Protein AF-A0A7L3G665-F1 (afdb_monomer)

Secondary structure (DSSP, 8-state):
--GGGS-BHHHHHHHHHHTT--HHHHHHHHHHHTT-EE--EETTEEPPPEE-SB---TT-THHHHHHHHHHHGGG-

Nearest PDB structures (foldseek):
  8gh6-assembly1_A  TM=7.635E-01  e=1.491E-03  Bombyx mori
  8ibz-assembly1_C  TM=7.461E-01  e=2.678E-03  Bombyx mori
  8ibx-assembly1_C  TM=7.658E-01  e=1.195E-02  Bombyx mori
  8c8j-assembly1_A  TM=8.051E-01  e=6.077E-02  Homo sapiens
  8sxu-assembly1_A  TM=7.987E-01  e=8.978E-02  Homo sapiens

Foldseek 3Di:
DQLQLAAALVLLLVLCVVVVDDPVVSVVSSVQQPDDWDWDADPNDIDDIDGRRGGDDPPDPCSVVSSCSSCVVVVD

Radius of gyration: 14.24 Å; Cα contacts (8 Å, |Δi|>4): 69; chains: 1; bounding box: 39×22×39 Å

Organism: NCBI:txid317792

InterPro domains:
  IPR000477 Reverse transcriptase domain [PF00078] (1-75)
  IPR000477 Reverse transcriptase domain [PS50878] (1-76)

pLDDT: mean 83.06, std 10.97, range [44.75, 96.62]

Solvent-accessible surface area (backbone atoms only — not comparable to full-atom values): 4682 Å² total; per-residue (Å²): 135,69,67,55,52,66,42,42,54,67,62,44,52,52,50,43,50,74,73,65,57,52,70,69,60,51,51,50,53,50,60,69,57,49,93,44,67,46,64,55,74,58,97,86,45,67,55,70,79,38,76,51,70,41,48,49,62,87,91,43,87,59,31,64,56,55,48,48,63,59,51,66,65,73,81,111

Mean predicted aligned error: 6.28 Å

Sequence (76 aa):
SKAFDTVSHSILLEKLVGHGLDKCTLCWVKNWLDGQAQRVVVNGAKSSWQPVTSRVPQSSVLGPVLFNTFINDLDE

Structure (mmCIF, N/CA/C/O backbone):
data_AF-A0A7L3G665-F1
#
_entry.id   AF-A0A7L3G665-F1
#
loop_
_atom_site.group_PDB
_atom_site.id
_atom_site.type_symbol
_atom_site.label_atom_id
_atom_site.label_alt_id
_atom_site.label_comp_id
_atom_site.label_asym_id
_atom_site.label_entity_id
_atom_site.label_seq_id
_atom_site.pdbx_PDB_ins_code
_atom_site.Cartn_x
_atom_site.Cartn_y
_atom_site.Cartn_z
_atom_site.occupancy
_atom_site.B_iso_or_equiv
_atom_site.auth_seq_id
_atom_site.auth_comp_id
_atom_site.auth_asym_id
_atom_site.auth_atom_id
_atom_site.pdbx_PDB_model_num
ATOM 1 N N . SER A 1 1 ? 0.135 -16.288 10.300 1.00 51.03 1 SER A N 1
ATOM 2 C CA . SER A 1 1 ? 1.115 -15.242 9.946 1.00 51.03 1 SER A CA 1
ATOM 3 C C . SER A 1 1 ? 0.372 -14.063 9.327 1.00 51.03 1 SER A C 1
ATOM 5 O O . SER A 1 1 ? -0.520 -14.310 8.526 1.00 51.03 1 SER A O 1
ATOM 7 N N . LYS A 1 2 ? 0.659 -12.815 9.726 1.00 68.44 2 LYS A N 1
ATOM 8 C CA . LYS A 1 2 ? 0.002 -11.580 9.231 1.00 68.44 2 LYS A CA 1
ATOM 9 C C . LYS A 1 2 ? 0.852 -10.878 8.157 1.00 68.44 2 LYS A C 1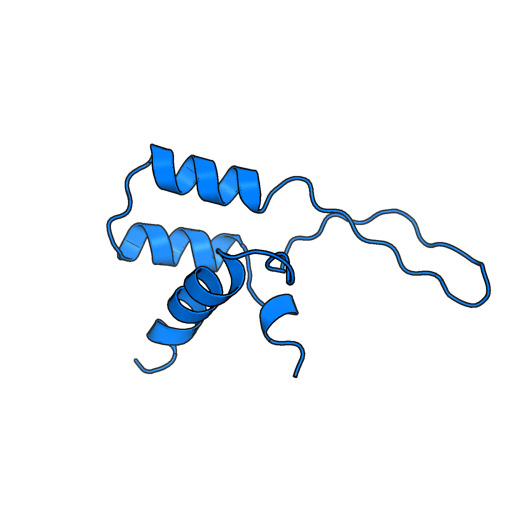
ATOM 11 O O . LYS A 1 2 ? 0.989 -9.665 8.161 1.00 68.44 2 LYS A O 1
ATOM 16 N N . ALA A 1 3 ? 1.469 -11.643 7.258 1.00 66.56 3 ALA A N 1
ATOM 17 C CA . ALA A 1 3 ? 2.498 -11.120 6.357 1.00 66.56 3 ALA A CA 1
ATOM 18 C C . ALA A 1 3 ? 1.977 -10.052 5.370 1.00 66.56 3 ALA A C 1
ATOM 20 O O . ALA A 1 3 ? 2.672 -9.080 5.084 1.00 66.56 3 ALA A O 1
ATOM 21 N N . PHE A 1 4 ? 0.721 -10.173 4.926 1.00 67.75 4 PHE A N 1
ATOM 22 C CA . PHE A 1 4 ? 0.058 -9.160 4.097 1.00 67.75 4 PHE A CA 1
ATOM 23 C C . PHE A 1 4 ? -0.237 -7.858 4.852 1.00 67.75 4 PHE A C 1
ATOM 25 O O . PHE A 1 4 ? -0.447 -6.832 4.209 1.00 67.75 4 PHE A O 1
ATOM 32 N N . ASP A 1 5 ? -0.221 -7.880 6.192 1.00 73.12 5 ASP A N 1
ATOM 33 C CA . ASP A 1 5 ? -0.466 -6.696 7.020 1.00 73.12 5 ASP A CA 1
ATOM 34 C C . ASP A 1 5 ? 0.761 -5.791 7.164 1.00 73.12 5 ASP A C 1
ATOM 36 O O . ASP A 1 5 ? 0.646 -4.608 7.487 1.00 73.12 5 ASP A O 1
ATOM 40 N N . THR A 1 6 ? 1.939 -6.359 6.921 1.00 76.75 6 THR A N 1
ATOM 41 C CA . THR A 1 6 ? 3.248 -5.737 7.146 1.00 76.75 6 THR A CA 1
ATOM 42 C C . THR A 1 6 ? 3.886 -5.153 5.889 1.00 76.75 6 THR A C 1
ATOM 44 O O . THR A 1 6 ? 4.961 -4.567 5.973 1.00 76.75 6 THR A O 1
ATOM 47 N N . VAL A 1 7 ? 3.245 -5.281 4.725 1.00 81.38 7 VAL A N 1
ATOM 48 C CA . VAL A 1 7 ? 3.768 -4.725 3.470 1.00 81.38 7 VAL A CA 1
ATOM 49 C C . VAL A 1 7 ? 3.643 -3.201 3.500 1.00 81.38 7 VAL A C 1
ATOM 51 O O . VAL A 1 7 ? 2.543 -2.656 3.386 1.00 81.38 7 VAL A O 1
ATOM 54 N N . SER A 1 8 ? 4.776 -2.517 3.669 1.00 84.94 8 SER A N 1
ATOM 55 C CA . SER A 1 8 ? 4.866 -1.056 3.576 1.00 84.94 8 SER A CA 1
ATOM 56 C C . SER A 1 8 ? 4.649 -0.603 2.134 1.00 84.94 8 SER A C 1
ATOM 58 O O . SER A 1 8 ? 5.319 -1.092 1.221 1.00 84.94 8 SER A O 1
ATOM 60 N N . HIS A 1 9 ? 3.736 0.350 1.927 1.00 88.12 9 HIS A N 1
ATOM 61 C CA . HIS A 1 9 ? 3.416 0.863 0.591 1.00 88.12 9 HIS A CA 1
ATOM 62 C C . HIS A 1 9 ? 4.612 1.552 -0.070 1.00 88.12 9 HIS A C 1
ATOM 64 O O . HIS A 1 9 ? 4.846 1.346 -1.256 1.00 88.12 9 HIS A O 1
ATOM 70 N N . SER A 1 10 ? 5.398 2.321 0.690 1.00 86.38 10 SER A N 1
ATOM 71 C CA . SER A 1 10 ? 6.564 3.035 0.154 1.00 86.38 10 SER A CA 1
ATOM 72 C C . SER A 1 10 ? 7.642 2.073 -0.343 1.00 86.38 10 SER A C 1
ATOM 74 O O . SER A 1 10 ? 8.086 2.198 -1.477 1.00 86.38 10 SER A O 1
ATOM 76 N N . ILE A 1 11 ? 7.986 1.063 0.466 1.00 87.69 11 ILE A N 1
ATOM 77 C CA . ILE A 1 11 ? 9.004 0.060 0.110 1.00 87.69 11 ILE A CA 1
ATOM 78 C C . ILE A 1 11 ? 8.547 -0.749 -1.110 1.00 87.69 11 ILE A C 1
ATOM 80 O O . ILE A 1 11 ? 9.331 -1.012 -2.016 1.00 87.69 11 ILE A O 1
ATOM 84 N N . LEU A 1 12 ? 7.266 -1.126 -1.165 1.00 88.06 12 LEU A N 1
ATOM 85 C CA . LEU A 1 12 ? 6.709 -1.829 -2.318 1.00 88.06 12 LEU A CA 1
ATOM 86 C C . LEU A 1 12 ? 6.819 -0.992 -3.604 1.00 88.06 12 LEU A C 1
ATOM 88 O O . LEU A 1 12 ? 7.212 -1.520 -4.640 1.00 88.06 12 LEU A O 1
ATOM 92 N N . LEU A 1 13 ? 6.505 0.305 -3.546 1.00 89.31 13 LEU A N 1
ATOM 93 C CA . LEU A 1 13 ? 6.624 1.200 -4.700 1.00 89.31 13 LEU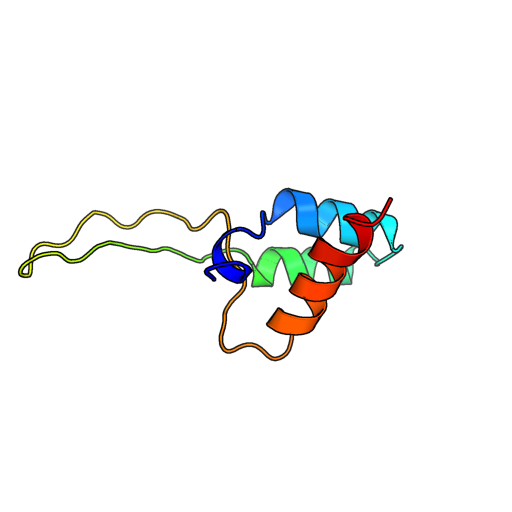 A CA 1
ATOM 94 C C . LEU A 1 13 ? 8.082 1.392 -5.141 1.00 89.31 13 LEU A C 1
ATOM 96 O O . LEU A 1 13 ? 8.343 1.393 -6.340 1.00 89.31 13 LEU A O 1
ATOM 100 N N . GLU A 1 14 ? 9.028 1.507 -4.207 1.00 90.00 14 GLU A N 1
ATOM 101 C CA . GLU A 1 14 ? 10.463 1.590 -4.521 1.00 90.00 14 GLU A CA 1
ATOM 102 C C . GLU A 1 14 ? 10.966 0.331 -5.236 1.00 90.00 14 GLU A C 1
ATOM 104 O O . GLU A 1 14 ? 11.658 0.430 -6.250 1.00 90.00 14 GLU A O 1
ATOM 109 N N . LYS A 1 15 ? 10.548 -0.856 -4.787 1.00 88.19 15 LYS A N 1
ATOM 110 C CA . LYS A 1 15 ? 10.885 -2.124 -5.454 1.00 88.19 15 LYS A CA 1
ATOM 111 C C . LYS A 1 15 ? 10.306 -2.214 -6.859 1.00 88.19 15 LYS A C 1
ATOM 113 O O . LYS A 1 15 ? 10.988 -2.611 -7.799 1.00 88.19 15 LYS A O 1
ATOM 118 N N . LEU A 1 16 ? 9.057 -1.788 -7.036 1.00 89.56 16 LEU A N 1
ATOM 119 C CA . LEU A 1 16 ? 8.421 -1.732 -8.354 1.00 89.56 16 LEU A CA 1
ATOM 120 C C . LEU A 1 16 ? 9.160 -0.774 -9.308 1.00 89.56 16 LEU A C 1
ATOM 122 O O . LEU A 1 16 ? 9.279 -1.069 -10.496 1.00 89.56 16 LEU A O 1
ATOM 126 N N . VAL A 1 17 ? 9.707 0.336 -8.802 1.00 91.12 17 VAL A N 1
ATOM 127 C CA . VAL A 1 17 ? 10.605 1.206 -9.583 1.00 91.12 17 VAL A CA 1
ATOM 128 C C . VAL A 1 17 ? 11.885 0.457 -9.969 1.00 91.12 17 VAL A C 1
ATOM 130 O O . VAL A 1 17 ? 12.282 0.513 -11.132 1.00 91.12 17 VAL A O 1
ATOM 133 N N . GLY A 1 18 ? 12.499 -0.277 -9.035 1.00 88.00 18 GLY A N 1
ATOM 134 C CA . GLY A 1 18 ? 13.691 -1.101 -9.286 1.00 88.00 18 GLY A CA 1
ATOM 135 C C . GLY A 1 18 ? 13.486 -2.178 -10.358 1.00 88.00 18 GLY A C 1
ATOM 136 O O . GLY A 1 18 ? 14.383 -2.434 -11.156 1.00 88.00 18 GLY A O 1
ATOM 137 N N . HIS A 1 19 ? 12.278 -2.738 -10.458 1.00 87.62 19 HIS A N 1
ATOM 138 C CA . HIS A 1 19 ? 11.895 -3.685 -11.513 1.00 87.62 19 HIS A CA 1
ATOM 139 C C . HIS A 1 19 ? 11.576 -3.037 -12.873 1.00 87.62 19 HIS A C 1
ATOM 141 O O . HIS A 1 19 ? 11.220 -3.741 -13.818 1.00 87.62 19 HIS A O 1
ATOM 147 N N . GLY A 1 20 ? 11.698 -1.712 -13.002 1.00 89.62 20 GLY A N 1
ATOM 148 C CA . GLY A 1 20 ? 11.543 -1.009 -14.276 1.00 89.62 20 GLY A CA 1
ATOM 149 C C . GLY A 1 20 ? 10.095 -0.763 -14.703 1.00 89.62 20 GLY A C 1
ATOM 150 O O . GLY A 1 20 ? 9.846 -0.547 -15.890 1.00 89.62 20 GLY A O 1
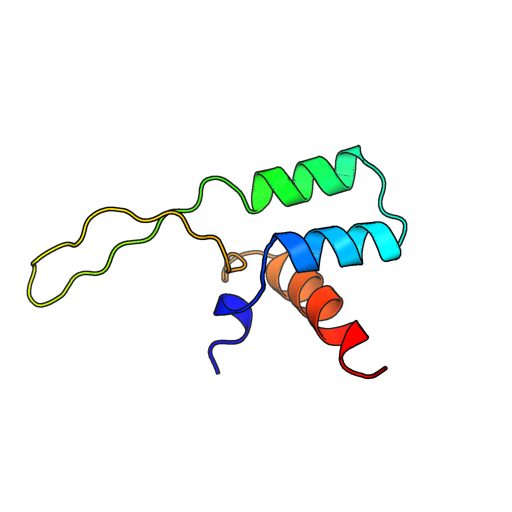ATOM 151 N N . LEU A 1 21 ? 9.135 -0.781 -13.770 1.00 90.25 21 LEU A N 1
ATOM 152 C CA . LEU A 1 21 ? 7.756 -0.409 -14.088 1.00 90.25 21 LEU A CA 1
ATOM 153 C C . LEU A 1 21 ? 7.644 1.072 -14.462 1.00 90.25 21 LEU A C 1
ATOM 155 O O . LEU A 1 21 ? 8.303 1.946 -13.896 1.00 90.25 21 LEU A O 1
ATOM 159 N N . ASP A 1 22 ? 6.766 1.362 -15.420 1.00 93.31 22 ASP A N 1
ATOM 160 C CA . ASP A 1 22 ? 6.545 2.721 -15.889 1.00 93.31 22 ASP A CA 1
ATOM 161 C C . ASP A 1 22 ? 5.755 3.568 -14.871 1.00 93.31 22 ASP A C 1
ATOM 163 O O . ASP A 1 22 ? 5.063 3.070 -13.976 1.00 93.31 22 ASP A O 1
ATOM 167 N N . LYS A 1 23 ? 5.829 4.893 -15.036 1.00 91.88 23 LYS A N 1
ATOM 168 C CA . LYS A 1 23 ? 5.196 5.860 -14.127 1.00 91.88 23 LYS A CA 1
ATOM 169 C C . LYS A 1 23 ? 3.674 5.720 -14.046 1.00 91.88 23 LYS A C 1
ATOM 171 O O . LYS A 1 23 ? 3.118 5.964 -12.977 1.00 91.88 23 LYS A O 1
ATOM 176 N N . CYS A 1 24 ? 2.995 5.363 -15.136 1.00 93.31 24 CYS A N 1
ATOM 177 C CA . CYS A 1 24 ? 1.543 5.192 -15.146 1.00 93.31 24 CYS A CA 1
ATOM 178 C C . CYS A 1 24 ? 1.150 3.963 -14.325 1.00 93.31 24 CYS A C 1
ATOM 180 O O . CYS A 1 24 ? 0.262 4.064 -13.477 1.00 93.31 24 CYS A O 1
ATOM 182 N N . THR A 1 25 ? 1.854 2.842 -14.502 1.00 90.62 25 THR A N 1
ATOM 183 C CA . THR A 1 25 ? 1.608 1.621 -13.719 1.00 90.62 25 THR A CA 1
ATOM 184 C C . THR A 1 25 ? 1.911 1.836 -12.236 1.00 90.62 25 THR A C 1
ATOM 186 O O . THR A 1 25 ? 1.102 1.475 -11.382 1.00 90.62 25 THR A O 1
ATOM 189 N N . LEU A 1 26 ? 3.013 2.515 -11.904 1.00 91.56 26 LEU A N 1
ATOM 190 C CA . LEU A 1 26 ? 3.342 2.884 -10.521 1.00 91.56 26 LEU A CA 1
ATOM 191 C C . LEU A 1 26 ? 2.285 3.799 -9.887 1.00 91.56 26 LEU A C 1
ATOM 193 O O . LEU A 1 26 ? 1.894 3.590 -8.740 1.00 91.56 26 LEU A O 1
ATOM 197 N N . CYS A 1 27 ? 1.794 4.795 -10.628 1.00 92.00 27 CYS A N 1
ATOM 198 C CA . CYS A 1 27 ? 0.730 5.685 -10.163 1.00 92.00 27 CYS A CA 1
ATOM 199 C C . CYS A 1 27 ? -0.571 4.913 -9.909 1.00 92.00 27 CYS A C 1
ATOM 201 O O . CYS A 1 27 ? -1.239 5.130 -8.899 1.00 92.00 27 CYS A O 1
ATOM 203 N N . TRP A 1 28 ? -0.898 3.961 -10.78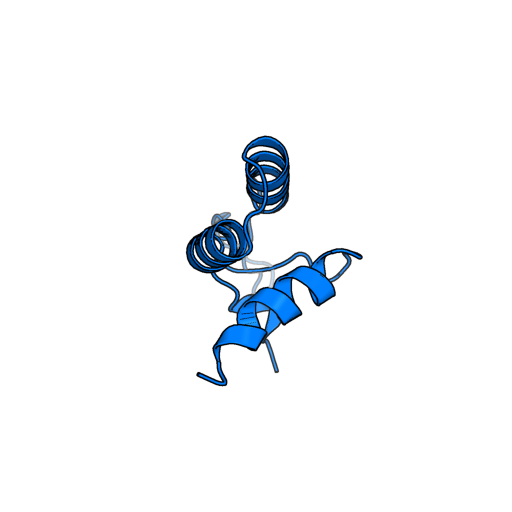4 1.00 91.44 28 TRP A N 1
ATOM 204 C CA . TRP A 1 28 ? -2.061 3.102 -10.615 1.00 91.44 28 TRP A CA 1
ATOM 205 C C . TRP A 1 28 ? -1.951 2.217 -9.367 1.00 91.44 28 TRP A C 1
ATOM 207 O O . TRP A 1 28 ? -2.886 2.189 -8.569 1.00 91.44 28 TRP A O 1
ATOM 217 N N . VAL A 1 29 ? -0.799 1.573 -9.135 1.00 88.81 29 VAL A N 1
ATOM 218 C CA . VAL A 1 29 ? -0.561 0.773 -7.919 1.00 88.81 29 VAL A CA 1
ATOM 219 C C . VAL A 1 29 ? -0.612 1.648 -6.667 1.00 88.81 29 VAL A C 1
ATOM 221 O O . VAL A 1 29 ? -1.233 1.263 -5.680 1.00 88.81 29 VAL A O 1
ATOM 224 N N . LYS A 1 30 ? -0.021 2.848 -6.702 1.00 89.56 30 LYS A N 1
ATOM 225 C CA . LYS A 1 30 ? -0.089 3.803 -5.588 1.00 89.56 30 LYS A CA 1
ATOM 226 C C . LYS A 1 30 ? -1.535 4.169 -5.255 1.00 89.56 30 LYS A C 1
ATOM 228 O O . LYS A 1 30 ? -1.923 4.072 -4.098 1.00 89.56 30 LYS A O 1
ATOM 233 N N . ASN A 1 31 ? -2.334 4.534 -6.256 1.00 88.50 31 ASN A N 1
ATOM 234 C CA . ASN A 1 31 ? -3.748 4.871 -6.063 1.00 88.50 31 ASN A CA 1
ATOM 235 C C . ASN A 1 31 ? -4.571 3.673 -5.578 1.00 88.50 31 ASN A C 1
ATOM 237 O O . ASN A 1 31 ? -5.539 3.847 -4.849 1.00 88.50 31 ASN A O 1
ATOM 241 N N . TRP A 1 32 ? -4.192 2.461 -5.979 1.00 86.75 32 TRP A N 1
ATOM 242 C CA . TRP A 1 32 ? -4.841 1.234 -5.536 1.00 86.75 32 TRP A CA 1
ATOM 243 C C . TRP A 1 32 ? -4.549 0.898 -4.061 1.00 86.75 32 TRP A C 1
ATOM 245 O O . TRP A 1 32 ? -5.396 0.327 -3.372 1.00 86.75 32 TRP A O 1
ATOM 255 N N . LEU A 1 33 ? -3.364 1.261 -3.564 1.00 84.88 33 LEU A N 1
ATOM 256 C CA . LEU A 1 33 ? -2.988 1.125 -2.153 1.00 84.88 33 LEU A CA 1
ATOM 257 C C . LEU A 1 33 ? -3.557 2.255 -1.276 1.00 84.88 33 LEU A C 1
ATOM 259 O O . LEU A 1 33 ? -3.810 2.033 -0.091 1.00 84.88 33 LEU A O 1
ATOM 263 N N . ASP A 1 34 ? -3.770 3.439 -1.855 1.00 83.50 34 ASP A N 1
ATOM 264 C CA . ASP A 1 34 ? -4.258 4.634 -1.165 1.00 83.50 34 ASP A CA 1
ATOM 265 C C . ASP A 1 34 ? -5.752 4.551 -0.776 1.00 83.50 34 ASP A C 1
ATOM 267 O O . ASP A 1 34 ? -6.517 3.715 -1.259 1.00 83.50 34 ASP A O 1
ATOM 271 N N . GLY A 1 35 ? -6.184 5.420 0.141 1.00 80.94 35 GLY A N 1
ATOM 272 C CA . GLY A 1 35 ? -7.592 5.565 0.537 1.00 80.94 35 GLY A CA 1
ATOM 273 C C . GLY A 1 35 ? -8.115 4.515 1.523 1.00 80.94 35 GLY A C 1
ATOM 274 O O . GLY A 1 35 ? -9.301 4.518 1.859 1.00 80.94 35 GLY A O 1
ATOM 275 N N . GLN A 1 36 ? -7.256 3.629 2.030 1.00 83.12 36 GLN A N 1
ATOM 276 C CA . GLN A 1 36 ? -7.638 2.634 3.031 1.00 83.12 36 GLN A CA 1
ATOM 277 C C . GLN A 1 36 ? -7.582 3.217 4.449 1.00 83.12 36 GLN A C 1
ATOM 279 O O . GLN A 1 36 ? -6.594 3.826 4.856 1.00 83.12 36 GLN A O 1
ATOM 284 N N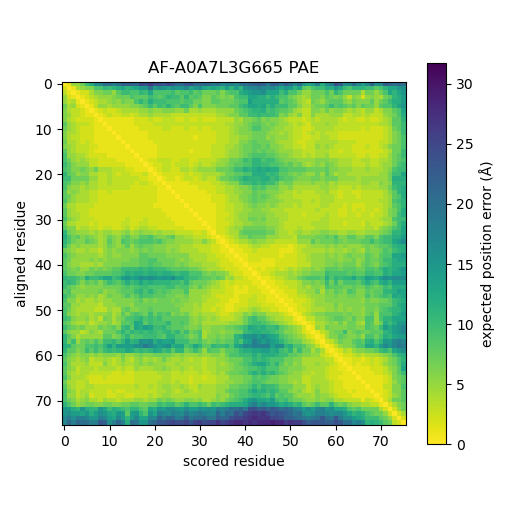 . ALA A 1 37 ? -8.634 2.982 5.236 1.00 87.50 37 ALA A N 1
ATOM 285 C CA . ALA A 1 37 ? -8.693 3.342 6.649 1.00 87.50 37 ALA A CA 1
ATOM 286 C C . ALA A 1 37 ? -9.215 2.169 7.487 1.00 87.50 37 ALA A C 1
ATOM 288 O O . ALA A 1 37 ? -10.089 1.413 7.065 1.00 87.50 37 ALA A O 1
ATOM 289 N N . GLN A 1 38 ? -8.694 2.033 8.702 1.00 89.50 38 GLN A N 1
ATOM 290 C CA . GLN A 1 38 ? -9.079 1.010 9.668 1.00 89.50 38 GLN A CA 1
ATOM 291 C C . GLN A 1 38 ? -9.536 1.637 10.984 1.00 89.50 38 GLN A C 1
ATOM 293 O O . GLN A 1 38 ? -9.158 2.753 11.330 1.00 89.50 38 GLN A O 1
ATOM 298 N N . ARG A 1 39 ? -10.333 0.897 11.751 1.00 92.81 39 ARG A N 1
ATOM 299 C CA . ARG A 1 39 ? -10.652 1.213 13.146 1.00 92.81 39 ARG A CA 1
ATOM 300 C C . ARG A 1 39 ? -10.801 -0.075 13.937 1.00 92.81 39 ARG A C 1
ATOM 302 O O . ARG A 1 39 ? -11.115 -1.119 13.365 1.00 92.81 39 ARG A O 1
ATOM 309 N N . VAL A 1 40 ? -10.638 0.011 15.248 1.00 90.31 40 VAL A N 1
ATOM 310 C CA . VAL A 1 40 ? -10.802 -1.126 16.155 1.00 90.31 40 VAL A CA 1
ATOM 311 C C . VAL A 1 40 ? -12.151 -1.018 16.857 1.00 90.31 40 VAL A C 1
ATOM 313 O O . VAL A 1 40 ? -12.573 0.074 17.243 1.00 90.31 40 VAL A O 1
ATOM 316 N N . VAL A 1 41 ? -12.839 -2.153 17.004 1.00 94.25 41 VAL A N 1
ATOM 317 C CA . VAL A 1 41 ? -14.077 -2.259 17.782 1.00 94.25 41 VAL A CA 1
ATOM 318 C C . VAL A 1 41 ? -13.859 -3.253 18.915 1.00 94.25 41 VAL A C 1
ATOM 320 O O . VAL A 1 41 ? -13.554 -4.413 18.654 1.00 94.25 41 VAL A O 1
ATOM 323 N N . VAL A 1 42 ? -14.016 -2.808 20.161 1.00 93.88 42 VAL A N 1
ATOM 324 C CA . VAL A 1 42 ? -13.896 -3.653 21.360 1.00 93.88 42 VAL A CA 1
ATOM 325 C C . VAL A 1 42 ? -15.132 -3.439 22.215 1.00 93.88 42 VAL A C 1
ATOM 327 O O . VAL A 1 42 ? -15.451 -2.304 22.557 1.00 93.88 42 VAL A O 1
ATOM 330 N N . ASN A 1 43 ? -15.850 -4.517 22.543 1.00 93.69 43 ASN A N 1
ATOM 331 C CA . ASN A 1 43 ? -17.069 -4.466 23.362 1.00 93.69 43 ASN A CA 1
ATOM 332 C C . ASN A 1 43 ? -18.098 -3.421 22.873 1.00 93.69 43 ASN A C 1
ATOM 334 O O . ASN A 1 43 ? -18.727 -2.729 23.665 1.00 93.69 43 ASN A O 1
ATOM 338 N N . GLY A 1 44 ? -18.233 -3.259 21.552 1.00 92.62 44 GLY A N 1
ATOM 339 C CA . GLY A 1 44 ? -19.145 -2.287 20.934 1.00 92.62 44 GLY A CA 1
ATOM 340 C C . GLY A 1 44 ? -18.620 -0.846 20.848 1.00 92.62 44 GLY A C 1
ATOM 341 O O . GLY A 1 44 ? -19.143 -0.066 20.049 1.00 92.62 44 GLY A O 1
ATOM 342 N N . ALA A 1 45 ? -17.556 -0.497 21.577 1.00 94.00 45 ALA A N 1
ATOM 343 C CA . ALA A 1 45 ? -16.881 0.792 21.456 1.00 94.00 45 ALA A CA 1
ATOM 344 C C . ALA A 1 45 ? -15.977 0.819 20.215 1.00 94.00 45 ALA A C 1
ATOM 346 O O . ALA A 1 45 ? -15.277 -0.152 19.928 1.00 94.00 45 ALA A O 1
ATOM 347 N N . LYS A 1 46 ? -15.991 1.931 19.473 1.00 96.62 46 LYS A N 1
ATOM 348 C CA . LYS A 1 46 ? -15.260 2.110 18.208 1.00 96.62 46 LYS A CA 1
ATOM 349 C C . LYS A 1 46 ? -14.166 3.160 18.390 1.00 96.62 46 LYS A C 1
ATOM 351 O O . LYS A 1 46 ? -14.454 4.244 18.890 1.00 96.62 46 LYS A O 1
ATOM 356 N N . SER A 1 47 ? -12.944 2.872 17.945 1.00 94.62 47 SER A N 1
ATOM 357 C CA . SER A 1 47 ? -11.903 3.897 17.813 1.00 94.62 47 SER A CA 1
ATOM 358 C C . SER A 1 47 ? -12.222 4.868 16.670 1.00 94.62 47 SER A C 1
ATOM 360 O O . SER A 1 47 ? -13.091 4.604 15.828 1.00 94.62 47 SER A O 1
ATOM 362 N N . SER A 1 48 ? -11.468 5.967 16.594 1.00 94.75 48 SER A N 1
ATOM 363 C CA . SER A 1 48 ? -11.413 6.779 15.379 1.00 94.75 48 SER A CA 1
ATOM 364 C C . SER A 1 48 ? -10.884 5.961 14.195 1.00 94.75 48 SER A C 1
ATOM 366 O O . SER A 1 48 ? -10.201 4.944 14.370 1.00 94.75 48 SER A O 1
ATOM 368 N N . TRP A 1 49 ? -11.237 6.402 12.988 1.00 92.50 49 TRP A N 1
ATOM 369 C CA . TRP A 1 49 ? -10.628 5.903 11.762 1.00 92.50 49 TRP A CA 1
ATOM 370 C C . TRP A 1 49 ? -9.168 6.344 11.698 1.00 92.50 49 TRP A C 1
ATOM 372 O O . TRP A 1 49 ? -8.854 7.496 11.987 1.00 92.50 49 TRP A O 1
ATOM 382 N N . GLN A 1 50 ? -8.298 5.422 11.313 1.00 90.56 50 GLN A N 1
ATOM 383 C CA . GLN A 1 50 ? -6.878 5.652 11.099 1.00 90.56 50 GLN A CA 1
ATOM 384 C C . GLN A 1 50 ? -6.510 5.208 9.684 1.00 90.56 50 GLN A C 1
ATOM 386 O O . GLN A 1 50 ? -6.953 4.132 9.271 1.00 90.56 50 GLN A O 1
ATOM 391 N N . PRO A 1 51 ? -5.724 5.997 8.935 1.00 85.50 51 PRO A N 1
ATOM 392 C CA . PRO A 1 51 ? -5.258 5.593 7.617 1.00 85.50 51 PRO A CA 1
ATOM 393 C C . PRO A 1 51 ? -4.396 4.330 7.715 1.00 85.50 51 PRO A C 1
ATOM 395 O O . PRO A 1 51 ? -3.694 4.097 8.702 1.00 85.50 51 PRO A O 1
ATOM 398 N N . VAL A 1 52 ? -4.468 3.495 6.687 1.00 83.62 52 VAL A N 1
ATOM 399 C CA . VAL A 1 52 ? -3.690 2.264 6.571 1.00 83.62 52 VAL A CA 1
ATOM 400 C C . VAL A 1 52 ? -2.451 2.568 5.739 1.00 83.62 52 VAL A C 1
ATOM 402 O O . VAL A 1 52 ? -2.544 2.793 4.540 1.00 83.62 52 VAL A O 1
ATOM 405 N N . THR A 1 53 ? -1.290 2.578 6.389 1.00 78.50 53 THR A N 1
ATOM 406 C CA . THR A 1 53 ? 0.013 2.858 5.757 1.00 78.50 53 THR A CA 1
ATOM 407 C C . THR A 1 53 ? 0.778 1.589 5.367 1.00 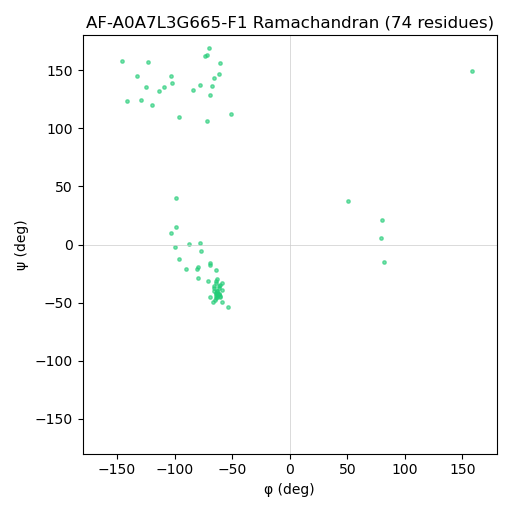78.50 53 THR A C 1
ATOM 409 O O . THR A 1 53 ? 1.769 1.640 4.639 1.00 78.50 53 THR A O 1
ATOM 412 N N . SER A 1 54 ? 0.321 0.440 5.863 1.00 75.56 54 SER A N 1
ATOM 413 C CA . SER A 1 54 ? 0.847 -0.881 5.553 1.00 75.56 54 SER A CA 1
ATOM 414 C C . SER A 1 54 ? -0.319 -1.849 5.447 1.00 75.56 54 SER A C 1
ATOM 416 O O . SER A 1 54 ? -1.125 -1.936 6.374 1.00 75.56 54 SER A O 1
ATOM 418 N N . ARG A 1 55 ? -0.430 -2.513 4.297 1.00 78.62 55 ARG A N 1
ATOM 419 C CA . ARG A 1 55 ? -1.319 -3.646 3.992 1.00 78.62 55 ARG A CA 1
ATOM 420 C C . ARG A 1 55 ? -1.516 -3.752 2.498 1.00 78.62 55 ARG A C 1
ATOM 422 O O . ARG A 1 55 ? -1.610 -2.741 1.807 1.00 78.62 55 ARG A O 1
ATOM 429 N N . VAL A 1 56 ? -1.715 -4.974 2.031 1.00 72.69 56 VAL A N 1
ATOM 430 C CA . VAL A 1 56 ? -2.289 -5.211 0.709 1.00 72.69 56 VAL A CA 1
ATOM 431 C C . VAL A 1 56 ? -3.708 -5.769 0.878 1.00 72.69 56 VAL A C 1
ATOM 433 O O . VAL A 1 56 ? -3.901 -6.643 1.727 1.00 72.69 56 VAL A O 1
ATOM 436 N N . PRO A 1 57 ? -4.712 -5.298 0.112 1.00 69.94 57 PRO A N 1
ATOM 437 C CA . PRO A 1 57 ? -6.062 -5.852 0.137 1.00 69.94 57 PRO A CA 1
ATOM 438 C C . PRO A 1 57 ? -6.062 -7.375 -0.041 1.00 69.94 57 PRO A C 1
ATOM 440 O O . PRO A 1 57 ? -5.733 -7.895 -1.110 1.00 69.94 57 PRO A O 1
ATOM 443 N N . GLN A 1 58 ? -6.448 -8.093 1.015 1.00 65.31 58 GLN A N 1
ATOM 444 C CA . GLN A 1 58 ? -6.316 -9.552 1.103 1.00 65.31 58 GLN A CA 1
ATOM 445 C C . GLN A 1 58 ? -7.252 -10.313 0.141 1.00 65.31 58 GLN A C 1
ATOM 447 O O . GLN A 1 58 ? -7.027 -11.484 -0.138 1.00 65.31 58 GLN A O 1
ATOM 452 N N . SER A 1 59 ? -8.277 -9.647 -0.400 1.00 63.34 59 SER A N 1
ATOM 453 C CA . SER A 1 59 ? -9.240 -10.190 -1.371 1.00 63.34 59 SER A CA 1
ATOM 454 C C . SER A 1 59 ? -8.932 -9.823 -2.828 1.00 63.34 59 SER A C 1
ATOM 456 O O . SER A 1 59 ? -9.800 -9.936 -3.693 1.00 63.34 59 SER A O 1
ATOM 458 N N . SER A 1 60 ? -7.719 -9.351 -3.120 1.00 76.44 60 SER A N 1
ATOM 459 C CA . SER A 1 60 ? -7.352 -8.896 -4.460 1.00 76.44 60 SER A CA 1
ATOM 460 C C . SER A 1 60 ? -6.492 -9.899 -5.222 1.00 76.44 60 SER A C 1
ATOM 462 O O . SER A 1 60 ? -5.614 -10.545 -4.658 1.00 76.44 60 SER A O 1
ATOM 464 N N . VAL A 1 61 ? -6.694 -9.963 -6.541 1.00 81.38 61 VAL A N 1
ATOM 465 C CA . VAL A 1 61 ? -5.859 -10.765 -7.456 1.00 81.38 61 VAL A CA 1
ATOM 466 C C . VAL A 1 61 ? -4.407 -10.262 -7.481 1.00 81.38 61 VAL A C 1
ATOM 468 O O . VAL A 1 61 ? -3.479 -11.044 -7.653 1.00 81.38 61 VAL A O 1
ATOM 471 N N . LEU A 1 62 ? -4.200 -8.960 -7.257 1.00 81.94 62 LEU A N 1
ATOM 472 C CA . LEU A 1 62 ? -2.876 -8.324 -7.230 1.00 81.94 62 LEU A CA 1
ATOM 473 C C . LEU A 1 62 ? -2.137 -8.531 -5.910 1.00 81.94 62 LEU A C 1
ATOM 475 O O . LEU A 1 62 ? -0.919 -8.378 -5.866 1.00 81.94 62 LEU A O 1
ATOM 479 N N . GLY A 1 63 ? -2.860 -8.884 -4.846 1.00 83.62 63 GLY A N 1
ATOM 480 C CA . GLY A 1 63 ? -2.306 -9.049 -3.510 1.00 83.62 63 GLY A CA 1
ATOM 481 C C . GLY A 1 63 ? -1.121 -10.011 -3.462 1.00 83.62 63 GLY A C 1
ATOM 482 O O . GLY A 1 63 ? -0.046 -9.610 -3.016 1.00 83.62 63 GLY A O 1
ATOM 483 N N . PRO A 1 64 ? -1.271 -11.248 -3.967 1.00 85.25 64 PRO A N 1
ATOM 484 C CA . PRO A 1 64 ? -0.182 -12.219 -4.028 1.00 85.25 64 PRO A CA 1
ATOM 485 C C . PRO A 1 64 ? 1.003 -11.771 -4.892 1.00 85.25 64 PRO A C 1
ATOM 487 O O . PRO A 1 64 ? 2.144 -12.013 -4.517 1.00 85.25 64 PRO A O 1
ATOM 490 N N . VAL A 1 65 ? 0.755 -11.094 -6.020 1.00 85.50 65 VAL A N 1
ATOM 491 C CA . VAL A 1 65 ? 1.821 -10.636 -6.931 1.00 85.50 65 VAL A CA 1
ATOM 492 C C . VAL A 1 65 ? 2.676 -9.565 -6.260 1.00 85.50 65 VAL A C 1
ATOM 494 O O . VAL A 1 65 ? 3.895 -9.693 -6.208 1.00 85.50 65 VAL A O 1
ATOM 497 N N . LEU A 1 66 ? 2.037 -8.551 -5.675 1.00 84.50 66 LEU A N 1
ATOM 498 C CA . LEU A 1 66 ? 2.726 -7.472 -4.968 1.00 84.50 66 LEU A CA 1
ATOM 499 C C . LEU A 1 66 ? 3.433 -7.973 -3.706 1.00 84.50 66 LEU A C 1
ATOM 501 O O . LEU A 1 66 ? 4.522 -7.508 -3.382 1.00 84.50 66 LEU A O 1
ATOM 505 N N . PHE A 1 67 ? 2.841 -8.945 -3.012 1.00 84.31 67 PHE A N 1
ATOM 506 C CA . PHE A 1 67 ? 3.486 -9.600 -1.881 1.00 84.31 67 PHE A CA 1
ATOM 507 C C . PHE A 1 67 ? 4.736 -10.374 -2.311 1.00 84.31 67 PHE A C 1
ATOM 509 O O . PHE A 1 67 ? 5.774 -10.226 -1.675 1.00 84.31 67 PHE A O 1
ATOM 516 N N . ASN A 1 68 ? 4.669 -11.129 -3.413 1.00 83.38 68 ASN A N 1
ATOM 517 C CA . ASN A 1 68 ? 5.825 -11.835 -3.962 1.00 83.38 68 ASN A CA 1
ATOM 518 C C . ASN A 1 68 ? 6.944 -10.864 -4.355 1.00 83.38 68 ASN A C 1
ATOM 520 O O . ASN A 1 68 ? 8.082 -11.087 -3.967 1.00 83.38 68 ASN A O 1
ATOM 524 N N . THR A 1 69 ? 6.634 -9.751 -5.025 1.00 83.38 69 THR A N 1
ATOM 525 C CA . THR A 1 69 ? 7.616 -8.686 -5.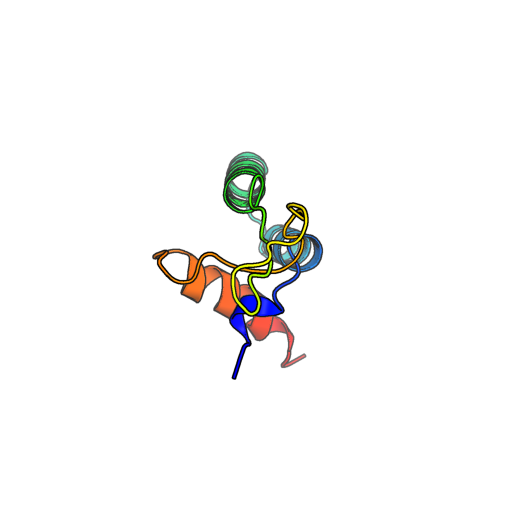307 1.00 83.38 69 THR A CA 1
ATOM 526 C C . THR A 1 69 ? 8.222 -8.110 -4.027 1.00 83.38 69 THR A C 1
ATOM 528 O O . THR A 1 69 ? 9.418 -7.851 -3.963 1.00 83.38 69 THR A O 1
ATOM 531 N N . PHE A 1 70 ? 7.422 -7.942 -2.972 1.00 83.00 70 PHE A N 1
ATOM 532 C CA . PHE A 1 70 ? 7.918 -7.446 -1.691 1.00 83.00 70 PHE A CA 1
ATOM 533 C C . PHE A 1 70 ? 8.901 -8.412 -1.012 1.00 83.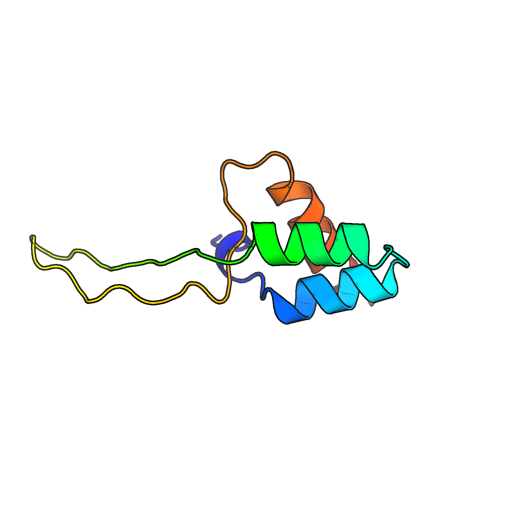00 70 PHE A C 1
ATOM 535 O O . PHE A 1 70 ? 9.857 -7.941 -0.395 1.00 83.00 70 PHE A O 1
ATOM 542 N N . ILE A 1 71 ? 8.689 -9.729 -1.111 1.00 83.6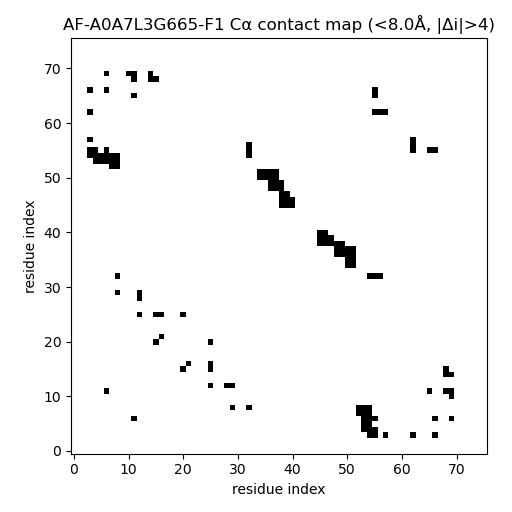9 71 ILE A N 1
ATOM 543 C CA . ILE A 1 71 ? 9.551 -10.739 -0.472 1.00 83.69 71 ILE A CA 1
ATOM 544 C C . ILE A 1 71 ? 10.718 -11.212 -1.345 1.00 83.69 71 ILE A C 1
ATOM 546 O O . ILE A 1 71 ? 11.673 -11.729 -0.786 1.00 83.69 71 ILE A O 1
ATOM 550 N N . ASN A 1 72 ? 10.670 -11.052 -2.672 1.00 74.75 72 ASN A N 1
ATOM 551 C CA . ASN A 1 72 ? 11.691 -11.609 -3.575 1.00 74.75 72 ASN A CA 1
ATOM 552 C C . ASN A 1 72 ? 13.096 -11.008 -3.368 1.00 74.75 72 ASN A C 1
ATOM 554 O O . ASN A 1 72 ? 14.079 -11.647 -3.703 1.00 74.75 72 ASN A O 1
ATOM 558 N N . ASP A 1 73 ? 13.184 -9.809 -2.788 1.00 62.66 73 ASP A N 1
ATOM 559 C CA . ASP A 1 73 ? 14.443 -9.153 -2.382 1.00 62.66 73 ASP A CA 1
ATOM 560 C C . ASP A 1 73 ? 14.907 -9.541 -0.962 1.00 62.66 73 ASP A C 1
ATOM 562 O O . ASP A 1 73 ? 15.879 -8.987 -0.466 1.00 62.66 73 ASP A O 1
ATOM 566 N N . LEU A 1 74 ? 14.187 -10.403 -0.230 1.00 57.28 74 LEU A N 1
ATOM 567 C CA . LEU A 1 74 ? 14.641 -10.861 1.096 1.00 57.28 74 LEU A CA 1
ATOM 568 C C . LEU A 1 74 ? 15.743 -11.932 1.010 1.00 57.28 74 LEU A C 1
ATOM 570 O O . LEU A 1 74 ? 16.250 -12.338 2.053 1.00 57.28 74 LEU A O 1
ATOM 574 N N . ASP A 1 75 ? 16.072 -12.392 -0.200 1.00 51.81 75 ASP A N 1
ATOM 575 C CA . ASP A 1 75 ? 17.077 -13.428 -0.473 1.00 51.81 75 ASP A CA 1
ATOM 576 C C . ASP A 1 75 ? 18.409 -12.854 -1.013 1.00 51.81 75 ASP A C 1
ATOM 578 O O . ASP A 1 75 ? 19.272 -13.624 -1.428 1.00 51.81 75 ASP A O 1
ATOM 582 N N . GLU A 1 76 ? 18.596 -11.524 -0.995 1.00 44.75 76 GLU A N 1
ATOM 583 C CA . GLU A 1 76 ? 19.900 -10.870 -1.237 1.00 44.75 76 GLU A CA 1
ATOM 584 C C . GLU A 1 76 ? 20.511 -10.302 0.055 1.00 44.75 76 GLU A C 1
ATOM 586 O O . GLU A 1 76 ? 19.790 -9.619 0.823 1.00 44.75 76 GLU A O 1
#